Protein AF-A0A3D1K217-F1 (afdb_monomer)

Sequence (78 aa):
NPAACPVDGYVVECSIPFKLFNAHAPTGRPKAGDIWMANFYKCGDELPEPHWGSWSPVKTQKPDFHRPEHFGKIVFVS

Secondary structure (DSSP, 8-state):
-PPPPPTT---------GGGGTTT-TT-SPPTT-EEEE--EEE-TTSSS--EEESSPP--SS-----GGGPEEEE---

Structure (mmCIF, N/CA/C/O backbone):
data_AF-A0A3D1K217-F1
#
_entry.id   AF-A0A3D1K217-F1
#
loop_
_atom_site.group_PDB
_atom_site.id
_atom_site.type_symbol
_atom_site.label_atom_id
_atom_site.label_alt_id
_atom_site.label_comp_id
_atom_site.label_asym_id
_atom_site.label_entity_id
_atom_site.label_seq_id
_atom_site.pdbx_PDB_ins_code
_atom_site.Cartn_x
_atom_site.Cartn_y
_atom_site.Cartn_z
_atom_site.occupancy
_atom_site.B_iso_or_equiv
_atom_site.auth_seq_id
_atom_site.auth_comp_id
_atom_site.auth_asym_id
_atom_site.auth_atom_id
_atom_site.pdbx_PDB_model_num
ATOM 1 N N . ASN A 1 1 ? 27.645 -12.076 -11.348 1.00 50.94 1 ASN A N 1
ATOM 2 C CA . ASN A 1 1 ? 26.498 -12.719 -12.014 1.00 50.94 1 ASN A CA 1
ATOM 3 C C . ASN A 1 1 ? 25.272 -12.401 -11.170 1.00 50.94 1 ASN A C 1
ATOM 5 O O . ASN A 1 1 ? 25.190 -12.971 -10.086 1.00 50.94 1 ASN A O 1
ATOM 9 N N . PRO A 1 2 ? 24.430 -11.411 -11.523 1.00 62.97 2 PRO A N 1
ATOM 10 C CA . PRO A 1 2 ? 23.203 -11.177 -10.768 1.00 62.97 2 PRO A CA 1
ATOM 11 C C . PRO A 1 2 ? 22.366 -12.458 -10.826 1.00 62.97 2 PRO A C 1
ATOM 13 O O . PRO A 1 2 ? 22.297 -13.104 -11.872 1.00 62.97 2 PRO A O 1
ATOM 16 N N . ALA A 1 3 ? 21.808 -12.872 -9.691 1.00 67.69 3 ALA A N 1
ATOM 17 C CA . ALA A 1 3 ? 20.920 -14.024 -9.668 1.00 67.69 3 ALA A CA 1
ATOM 18 C C . ALA A 1 3 ? 19.768 -13.762 -10.650 1.00 67.69 3 ALA A C 1
ATOM 20 O O . ALA A 1 3 ? 19.128 -12.712 -10.589 1.00 67.69 3 ALA A O 1
ATOM 21 N N . ALA A 1 4 ? 19.550 -14.683 -11.589 1.00 72.50 4 ALA A N 1
ATOM 22 C CA . ALA A 1 4 ? 18.421 -14.603 -12.504 1.00 72.50 4 ALA A CA 1
ATOM 23 C C . ALA A 1 4 ? 17.107 -14.596 -11.704 1.00 72.50 4 ALA A C 1
ATOM 25 O O . ALA A 1 4 ? 17.023 -15.235 -10.651 1.00 72.50 4 ALA A O 1
ATOM 26 N N . CYS A 1 5 ? 16.084 -13.889 -12.197 1.00 72.31 5 CYS A N 1
ATOM 27 C CA . CYS A 1 5 ? 14.749 -13.990 -11.607 1.00 72.31 5 CYS A CA 1
ATOM 28 C C . CYS A 1 5 ? 14.295 -15.460 -11.629 1.00 72.31 5 CYS A C 1
ATOM 30 O O . CYS A 1 5 ? 14.434 -16.107 -12.672 1.00 72.31 5 CYS A O 1
ATOM 32 N N . PRO A 1 6 ? 13.760 -15.995 -10.517 1.00 83.88 6 PRO A N 1
ATOM 33 C CA . PRO A 1 6 ? 13.218 -17.345 -10.506 1.00 83.88 6 PRO A CA 1
ATOM 34 C C . PRO A 1 6 ? 12.110 -17.475 -11.553 1.00 83.88 6 PRO A C 1
ATOM 36 O O . PRO A 1 6 ? 11.288 -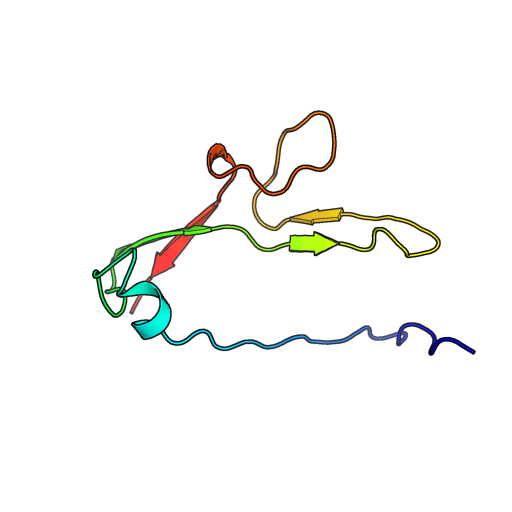16.568 -11.691 1.00 83.88 6 PRO A O 1
ATOM 39 N N . VAL A 1 7 ? 12.075 -18.604 -12.264 1.00 85.44 7 VAL A N 1
ATOM 40 C CA . VAL A 1 7 ? 11.057 -18.879 -13.296 1.00 85.44 7 VAL A CA 1
ATOM 41 C C . VAL A 1 7 ? 9.647 -18.834 -12.699 1.00 85.44 7 VAL A C 1
ATOM 43 O O . VAL A 1 7 ? 8.733 -18.298 -13.318 1.00 85.44 7 VAL A O 1
ATOM 46 N N . ASP A 1 8 ? 9.506 -19.308 -11.462 1.00 91.50 8 ASP A N 1
ATOM 47 C CA . ASP A 1 8 ? 8.236 -19.339 -10.729 1.00 91.50 8 ASP A CA 1
ATOM 48 C C . ASP A 1 8 ? 7.950 -18.038 -9.953 1.00 91.50 8 ASP A C 1
ATOM 50 O O . ASP A 1 8 ? 6.945 -17.921 -9.253 1.00 91.50 8 ASP A O 1
ATOM 54 N N . GLY A 1 9 ? 8.831 -17.039 -10.067 1.00 89.81 9 GLY A N 1
ATOM 55 C CA . GLY A 1 9 ? 8.749 -15.793 -9.315 1.00 89.81 9 GLY A CA 1
ATOM 56 C C . GLY A 1 9 ? 9.118 -15.940 -7.835 1.00 89.81 9 GLY A C 1
ATOM 57 O O . GLY A 1 9 ? 9.835 -16.849 -7.421 1.00 89.81 9 GLY A O 1
ATOM 58 N N . TYR A 1 10 ? 8.675 -14.980 -7.028 1.00 92.06 10 TYR A N 1
ATOM 59 C CA . TYR A 1 10 ? 8.914 -14.941 -5.588 1.00 92.06 10 TYR A CA 1
ATOM 60 C C . TYR A 1 10 ? 7.698 -14.361 -4.866 1.00 92.06 10 TYR A C 1
ATOM 62 O O . TYR A 1 10 ? 6.918 -13.602 -5.443 1.00 92.06 10 TYR A O 1
ATOM 70 N N . VAL A 1 11 ? 7.563 -14.702 -3.586 1.00 94.25 11 VAL A N 1
ATOM 71 C CA . VAL A 1 11 ? 6.519 -14.174 -2.702 1.00 94.25 11 VAL A CA 1
ATOM 72 C C . VAL A 1 11 ? 7.152 -13.216 -1.699 1.00 94.25 11 VAL A C 1
ATOM 74 O O . VAL A 1 11 ? 8.240 -13.471 -1.184 1.00 94.25 11 VAL A O 1
ATOM 77 N N . VAL A 1 12 ? 6.463 -12.107 -1.430 1.00 95.25 12 VAL A N 1
ATOM 78 C CA . VAL A 1 12 ? 6.814 -11.157 -0.369 1.00 95.25 12 VAL A CA 1
ATOM 79 C C . VAL A 1 12 ? 5.660 -11.106 0.619 1.00 95.25 12 VAL A C 1
ATOM 81 O O . VAL A 1 12 ? 4.527 -10.830 0.233 1.00 95.25 12 VAL A O 1
ATOM 84 N N . GLU A 1 13 ? 5.962 -11.330 1.894 1.00 97.25 13 GLU A N 1
ATOM 85 C CA . GLU A 1 13 ? 5.012 -11.203 2.996 1.00 97.25 13 GLU A CA 1
ATOM 86 C C . GLU A 1 13 ? 5.492 -10.117 3.959 1.00 97.25 13 GLU A C 1
ATOM 88 O O . GLU A 1 13 ? 6.684 -10.008 4.254 1.00 97.25 13 GLU A O 1
ATOM 93 N N . CYS A 1 14 ? 4.570 -9.293 4.456 1.00 96.00 14 CYS A N 1
ATOM 94 C CA . CYS A 1 14 ? 4.880 -8.271 5.447 1.00 96.00 14 CYS A CA 1
ATOM 95 C C . CYS A 1 14 ? 3.782 -8.171 6.510 1.00 96.00 14 CYS A C 1
ATOM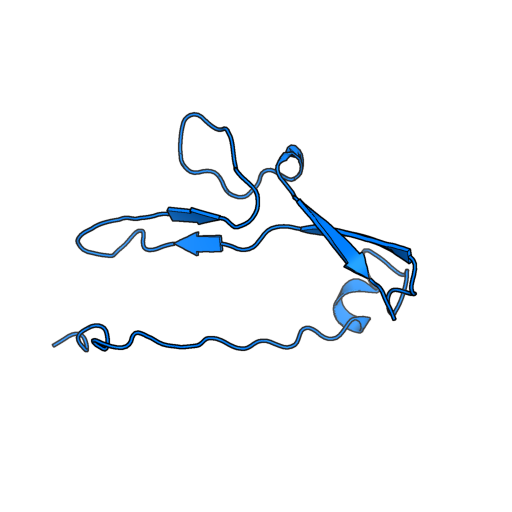 97 O O . CYS A 1 14 ? 2.608 -8.436 6.258 1.00 96.00 14 CYS A O 1
ATOM 99 N N . SER A 1 15 ? 4.179 -7.769 7.716 1.00 95.75 15 SER A N 1
ATOM 100 C CA . SER A 1 15 ? 3.274 -7.489 8.828 1.00 95.75 15 SER A CA 1
ATOM 101 C C . SER A 1 15 ? 3.626 -6.128 9.407 1.00 95.75 15 SER A C 1
ATOM 103 O O . SER A 1 15 ? 4.760 -5.902 9.830 1.00 95.75 15 SER A O 1
ATOM 105 N N . ILE A 1 16 ? 2.660 -5.209 9.392 1.00 91.56 16 ILE A N 1
ATOM 106 C CA . ILE A 1 16 ? 2.830 -3.835 9.866 1.00 91.56 16 ILE A CA 1
ATOM 107 C C . ILE A 1 16 ? 2.022 -3.680 11.160 1.00 91.56 16 ILE A C 1
ATOM 109 O O . ILE A 1 16 ? 0.790 -3.650 11.113 1.00 91.56 16 ILE A O 1
ATOM 113 N N . PRO A 1 17 ? 2.673 -3.584 12.335 1.00 92.12 17 PRO A N 1
ATOM 114 C CA . PRO A 1 17 ? 1.963 -3.403 13.594 1.00 92.12 17 PRO A CA 1
ATOM 115 C C . PRO A 1 17 ? 1.161 -2.097 13.613 1.00 92.12 17 PRO A C 1
ATOM 117 O O . PRO A 1 17 ? 1.733 -1.022 13.439 1.00 92.12 17 PRO A O 1
ATOM 120 N N . PHE A 1 18 ? -0.134 -2.161 13.942 1.00 89.88 18 PHE A N 1
ATOM 121 C CA . PHE A 1 18 ? -1.003 -0.972 13.975 1.00 89.88 18 PHE A CA 1
ATOM 122 C C . PHE A 1 18 ? -0.494 0.147 14.890 1.00 89.88 18 PHE A C 1
ATOM 124 O O . PHE A 1 18 ? -0.691 1.323 14.601 1.00 89.88 18 PHE A O 1
ATOM 131 N N . LYS A 1 19 ? 0.236 -0.204 15.9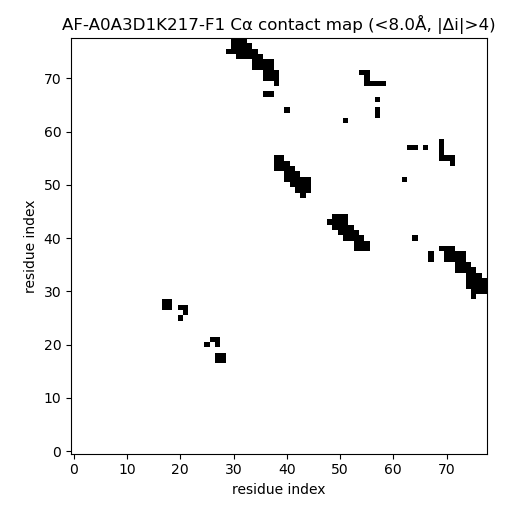57 1.00 89.69 19 LYS A N 1
ATOM 132 C CA . LYS A 1 19 ? 0.852 0.770 16.869 1.00 89.69 19 LYS A CA 1
ATOM 133 C C . LYS A 1 19 ? 1.811 1.750 16.179 1.00 89.69 19 LYS A C 1
ATOM 135 O O . LYS A 1 19 ? 2.050 2.820 16.726 1.00 89.69 19 LYS A O 1
ATOM 140 N N . LEU A 1 20 ? 2.357 1.402 15.007 1.00 90.38 20 LEU A N 1
ATOM 141 C CA . LEU A 1 20 ? 3.227 2.293 14.232 1.00 90.38 20 LEU A CA 1
ATOM 142 C C . LEU A 1 20 ? 2.483 3.530 13.722 1.00 90.38 20 LEU A C 1
ATOM 144 O O . LEU A 1 20 ? 3.095 4.577 13.541 1.00 90.38 20 LEU A O 1
ATOM 148 N N . PHE A 1 21 ? 1.165 3.439 13.544 1.00 88.75 21 PHE A N 1
ATOM 149 C CA . PHE A 1 21 ? 0.358 4.558 13.072 1.00 88.75 21 PHE A CA 1
ATOM 150 C C . PHE A 1 21 ? -0.060 5.511 14.194 1.00 88.75 21 PHE A C 1
ATOM 152 O O . PHE A 1 21 ? -0.503 6.615 13.900 1.00 88.75 21 PHE A O 1
ATOM 159 N N . ASN A 1 22 ? 0.131 5.156 15.470 1.00 86.56 22 ASN A N 1
ATOM 160 C CA . ASN A 1 22 ? -0.406 5.914 16.607 1.00 86.56 22 ASN A CA 1
ATOM 161 C C . ASN A 1 22 ? 0.000 7.397 16.633 1.00 86.56 22 ASN A C 1
ATOM 163 O O . ASN A 1 22 ? -0.769 8.220 17.117 1.00 86.56 22 ASN A O 1
ATOM 167 N N . ALA A 1 23 ? 1.182 7.749 16.119 1.00 85.62 23 ALA A N 1
ATOM 168 C CA . ALA A 1 23 ? 1.654 9.134 16.094 1.00 85.62 23 ALA A CA 1
ATOM 169 C C . ALA A 1 23 ? 0.895 10.028 15.093 1.00 85.62 23 ALA A C 1
ATOM 171 O O . ALA A 1 23 ? 0.861 11.244 15.263 1.00 85.62 23 ALA A O 1
ATOM 172 N N . HIS A 1 24 ? 0.299 9.440 14.052 1.00 83.38 24 HIS A N 1
ATOM 173 C CA . HIS A 1 24 ? -0.269 10.179 12.914 1.00 83.38 24 HIS A CA 1
ATOM 174 C C . HIS A 1 24 ? -1.719 9.788 12.588 1.00 83.38 24 HIS A C 1
ATOM 176 O O . HIS A 1 24 ? -2.431 10.542 11.933 1.00 83.38 24 HIS A O 1
ATOM 182 N N . ALA A 1 25 ? -2.167 8.636 13.078 1.00 77.75 25 ALA A N 1
ATOM 183 C CA . ALA A 1 25 ? -3.525 8.123 13.003 1.00 77.75 25 ALA A CA 1
ATOM 184 C C . ALA A 1 25 ? -3.810 7.315 14.288 1.00 77.75 25 ALA A C 1
ATOM 186 O O . ALA A 1 25 ? -3.727 6.084 14.284 1.00 77.75 25 ALA A O 1
ATOM 187 N N . PRO A 1 26 ? -4.121 7.982 15.420 1.00 71.69 26 PRO A N 1
ATOM 188 C CA . PRO A 1 26 ? -4.343 7.345 16.723 1.00 71.69 26 PRO A CA 1
ATOM 189 C C . PRO A 1 26 ? -5.693 6.608 16.810 1.00 71.69 26 PRO A C 1
ATOM 191 O O . PRO A 1 26 ? -6.348 6.600 17.848 1.00 71.69 26 PRO A O 1
ATOM 194 N N . THR A 1 27 ? -6.136 5.983 15.723 1.00 73.12 27 THR A N 1
ATOM 195 C CA . THR A 1 27 ? -7.380 5.206 15.665 1.00 73.12 27 THR A CA 1
ATOM 196 C C . THR A 1 27 ? -7.222 3.818 16.290 1.00 73.12 27 THR A C 1
ATOM 198 O O . THR A 1 27 ? -8.214 3.141 16.550 1.00 73.12 27 THR A O 1
ATOM 201 N N . GLY A 1 28 ? -5.982 3.392 16.560 1.00 82.94 28 GLY A N 1
ATOM 202 C CA . GLY A 1 28 ? -5.675 2.055 17.052 1.00 82.94 28 GLY A CA 1
ATOM 203 C C . GLY A 1 28 ? -5.885 0.989 15.975 1.00 82.94 28 GLY A C 1
ATOM 204 O O . GLY A 1 28 ? -5.691 1.239 14.785 1.00 82.94 28 GLY A O 1
ATOM 205 N N . ARG A 1 29 ? -6.256 -0.224 16.396 1.00 88.75 29 ARG A N 1
ATOM 206 C CA . ARG A 1 29 ? -6.604 -1.312 15.472 1.00 88.75 29 ARG A CA 1
ATOM 207 C C . ARG A 1 29 ? -7.925 -0.969 14.759 1.00 88.75 29 ARG A C 1
ATOM 209 O O . ARG A 1 29 ? -8.878 -0.629 15.463 1.00 88.75 29 ARG A O 1
ATOM 216 N N . PRO A 1 30 ? -8.003 -1.090 13.421 1.00 91.00 30 PRO A N 1
ATOM 217 C CA . PRO A 1 30 ? -9.251 -0.888 12.695 1.00 91.00 30 PRO A CA 1
ATOM 218 C C . PRO A 1 30 ? -10.314 -1.890 13.152 1.00 91.00 30 PRO A C 1
ATOM 220 O O . PRO A 1 30 ? -10.005 -3.030 13.508 1.00 91.00 30 PRO A O 1
ATOM 223 N N . LYS A 1 31 ? -11.563 -1.440 13.161 1.00 92.62 31 LYS A N 1
ATOM 224 C CA . LYS A 1 31 ? -12.755 -2.211 13.510 1.00 92.62 31 LYS A CA 1
ATOM 225 C C . LYS A 1 31 ? -13.478 -2.654 12.242 1.00 92.62 31 LYS A C 1
ATOM 227 O O . LYS A 1 31 ? -13.298 -2.072 11.174 1.00 92.62 31 LYS A O 1
ATOM 232 N N . ALA A 1 32 ? -14.348 -3.652 12.369 1.00 95.75 32 ALA A N 1
ATOM 233 C CA . ALA A 1 32 ? -15.255 -4.021 11.291 1.00 95.75 32 ALA A CA 1
ATOM 234 C C . ALA A 1 32 ? -16.064 -2.799 10.808 1.00 95.75 32 ALA A C 1
ATOM 236 O O . ALA A 1 32 ? -16.660 -2.078 11.607 1.00 95.75 32 ALA A O 1
ATOM 237 N N . GLY A 1 33 ? -16.072 -2.580 9.496 1.00 95.50 33 GLY A N 1
ATOM 238 C CA . GLY A 1 33 ? -16.683 -1.430 8.834 1.00 95.50 33 GLY A CA 1
ATOM 239 C C . GLY A 1 33 ? -15.735 -0.253 8.593 1.00 95.50 33 GLY A C 1
ATOM 240 O O . GLY A 1 33 ? -16.061 0.596 7.762 1.00 95.50 33 GLY A O 1
ATOM 241 N N . ASP A 1 34 ? -14.565 -0.204 9.240 1.00 93.69 34 ASP A N 1
ATOM 242 C CA . ASP A 1 34 ? -13.5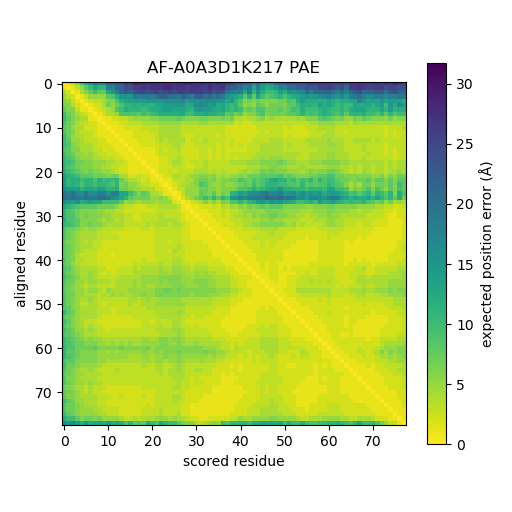82 0.844 8.966 1.00 93.69 34 ASP A CA 1
ATOM 243 C C . ASP A 1 34 ?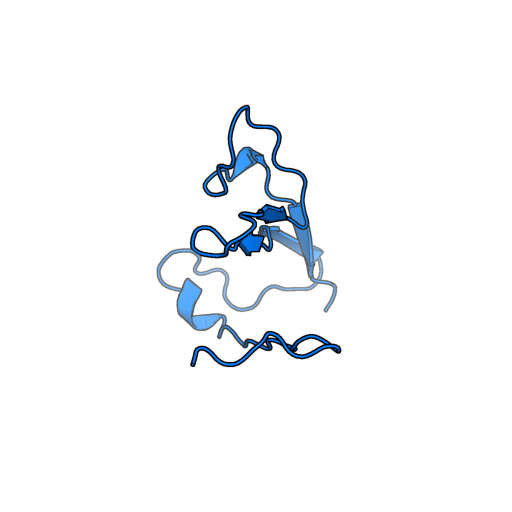 -13.069 0.729 7.526 1.00 93.69 34 ASP A C 1
ATOM 245 O O . ASP A 1 34 ? -12.839 -0.363 6.995 1.00 93.69 34 ASP A O 1
ATOM 249 N N . ILE A 1 35 ? -12.872 1.885 6.893 1.00 95.25 35 ILE A N 1
ATOM 250 C CA . ILE A 1 35 ? -12.366 1.984 5.525 1.00 95.25 35 ILE A CA 1
ATOM 251 C C . ILE A 1 35 ? -11.060 2.761 5.550 1.00 95.25 35 ILE A C 1
ATOM 253 O O . ILE A 1 35 ? -11.031 3.919 5.966 1.00 95.25 35 ILE A O 1
ATOM 257 N N . TRP A 1 36 ? -9.986 2.137 5.078 1.00 93.94 36 TRP A N 1
ATOM 258 C CA . TRP A 1 36 ? -8.707 2.808 4.857 1.00 93.94 36 TRP A CA 1
ATOM 259 C C . TRP A 1 36 ? -8.479 3.043 3.369 1.00 93.94 36 TRP A C 1
ATOM 261 O O . TRP A 1 36 ? -8.901 2.252 2.526 1.00 93.94 36 TRP A O 1
ATOM 271 N N . MET A 1 37 ? -7.785 4.132 3.052 1.00 96.38 37 MET A N 1
ATOM 272 C CA . MET A 1 37 ? -7.370 4.451 1.690 1.00 96.38 37 MET A CA 1
ATOM 273 C C . MET A 1 37 ? -5.927 3.988 1.503 1.00 96.38 37 MET A C 1
ATOM 275 O O . MET A 1 37 ? -5.043 4.447 2.224 1.00 96.38 37 MET A O 1
ATOM 279 N N . ALA A 1 38 ? -5.687 3.071 0.566 1.00 96.56 38 ALA A N 1
ATOM 280 C CA . ALA A 1 38 ? -4.350 2.544 0.299 1.00 96.56 38 ALA A CA 1
ATOM 281 C C . ALA A 1 38 ? -4.174 2.091 -1.156 1.00 96.56 38 ALA A C 1
ATOM 283 O O . ALA A 1 38 ? -5.130 1.989 -1.9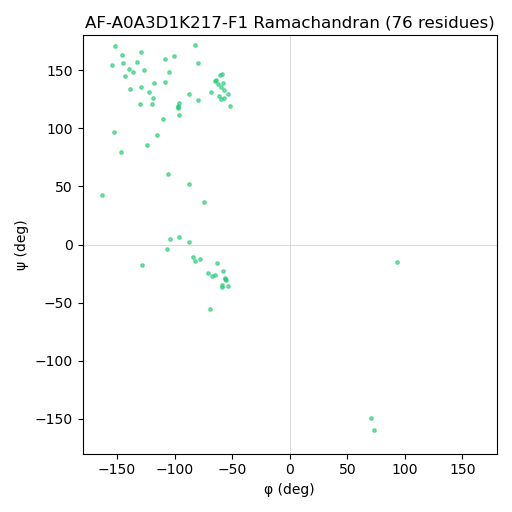26 1.00 96.56 38 ALA A O 1
ATOM 284 N N . ASN A 1 39 ? -2.934 1.781 -1.523 1.00 98.12 39 ASN A N 1
ATOM 285 C CA . ASN A 1 39 ? -2.598 1.109 -2.770 1.00 98.12 39 ASN A CA 1
ATOM 286 C C . ASN A 1 39 ? -1.382 0.189 -2.555 1.00 98.12 39 ASN A C 1
ATOM 288 O O . ASN A 1 39 ? -0.663 0.331 -1.566 1.00 98.12 39 ASN A O 1
ATOM 292 N N . PHE A 1 40 ? -1.158 -0.745 -3.476 1.00 97.69 40 PHE A N 1
ATOM 293 C CA . PHE A 1 40 ? -0.042 -1.691 -3.449 1.00 97.69 40 PHE A CA 1
ATOM 294 C C . PHE A 1 40 ? 0.666 -1.661 -4.795 1.00 97.69 40 PHE A C 1
ATOM 296 O O . PHE A 1 40 ? -0.002 -1.675 -5.831 1.00 97.69 40 PHE A O 1
ATOM 303 N N . TYR A 1 41 ? 1.997 -1.625 -4.776 1.00 97.06 41 TYR A N 1
ATOM 304 C CA . TYR A 1 41 ? 2.804 -1.335 -5.958 1.00 97.06 41 TYR A CA 1
ATOM 305 C C . TYR A 1 41 ? 3.866 -2.400 -6.221 1.00 97.06 41 TYR A C 1
ATOM 307 O O . TYR A 1 41 ? 4.428 -2.981 -5.294 1.00 97.06 41 TYR A O 1
ATOM 315 N N . LYS A 1 42 ? 4.194 -2.581 -7.502 1.00 95.19 42 LYS A N 1
ATOM 316 C CA . LYS A 1 42 ? 5.405 -3.256 -7.980 1.00 95.19 42 LYS A CA 1
ATOM 317 C C . LYS A 1 42 ? 6.174 -2.281 -8.864 1.00 95.19 42 LYS A C 1
ATOM 319 O O . LYS A 1 42 ? 5.589 -1.699 -9.772 1.00 95.19 42 LYS A O 1
ATOM 324 N N . CYS A 1 43 ? 7.472 -2.136 -8.630 1.00 94.94 43 CYS A N 1
ATOM 325 C CA . CYS A 1 43 ? 8.376 -1.364 -9.483 1.00 94.94 43 CYS A CA 1
ATOM 326 C C . CYS A 1 43 ? 9.612 -2.180 -9.865 1.00 94.94 43 CYS A C 1
ATOM 328 O O . CYS A 1 43 ? 9.869 -3.253 -9.305 1.00 94.94 43 CYS A O 1
ATOM 330 N N . GLY A 1 44 ? 10.341 -1.690 -10.857 1.00 93.75 44 GLY A N 1
ATOM 331 C CA . GLY A 1 44 ? 11.495 -2.354 -11.444 1.00 93.75 44 GLY A CA 1
ATOM 332 C C . GLY A 1 44 ? 12.346 -1.384 -12.248 1.00 93.75 44 GLY A C 1
ATOM 333 O O . GLY A 1 44 ? 12.736 -1.716 -13.357 1.00 93.75 44 GLY A O 1
ATOM 334 N N . ASP A 1 45 ? 12.569 -0.182 -11.719 1.00 93.81 45 ASP A N 1
ATOM 335 C CA . ASP A 1 45 ? 13.153 0.956 -12.440 1.00 93.81 45 ASP A CA 1
ATOM 336 C C . ASP A 1 45 ? 14.551 0.650 -13.003 1.00 93.81 45 ASP A C 1
ATOM 338 O O . ASP A 1 45 ? 14.892 1.101 -14.092 1.00 93.81 45 ASP A O 1
ATOM 342 N N . GLU A 1 46 ? 15.336 -0.152 -12.278 1.00 92.38 46 GLU A N 1
ATOM 343 C CA . GLU A 1 46 ? 16.709 -0.534 -12.641 1.00 92.38 46 GLU A CA 1
ATOM 344 C C . GLU A 1 46 ? 16.802 -1.889 -13.372 1.00 92.38 46 GLU A C 1
ATOM 346 O O . GLU A 1 46 ? 17.898 -2.401 -13.605 1.00 92.38 46 GLU A O 1
ATOM 351 N N . LEU A 1 47 ? 15.670 -2.514 -13.718 1.00 89.44 47 LEU A N 1
ATOM 352 C CA . LEU A 1 47 ? 15.667 -3.762 -14.486 1.00 89.44 47 LEU A CA 1
ATOM 353 C C . LEU A 1 47 ? 15.892 -3.486 -15.983 1.00 89.44 47 LEU A C 1
ATOM 355 O O . LEU A 1 47 ? 15.557 -2.400 -16.451 1.00 89.44 47 LEU A O 1
ATOM 359 N N . PRO A 1 48 ? 16.395 -4.471 -16.761 1.00 90.81 48 PRO A N 1
ATOM 360 C CA . PRO A 1 48 ? 16.568 -4.312 -18.209 1.00 90.81 48 PRO A CA 1
ATOM 361 C C . PRO A 1 48 ? 15.291 -3.870 -18.931 1.00 90.81 48 PRO A C 1
ATOM 363 O O . PRO A 1 48 ? 15.362 -3.071 -19.857 1.00 90.81 48 PRO A O 1
ATOM 366 N N . GLU A 1 49 ? 14.138 -4.353 -18.458 1.00 91.06 49 GLU A N 1
ATOM 367 C CA . GLU A 1 49 ? 12.807 -3.933 -18.899 1.00 91.06 49 GLU A CA 1
ATOM 368 C C . GLU A 1 49 ? 12.073 -3.252 -17.726 1.00 91.06 49 GLU A C 1
ATOM 370 O O . GLU A 1 49 ? 11.471 -3.947 -16.890 1.00 91.06 49 GLU A O 1
ATOM 375 N N . PRO A 1 50 ? 12.136 -1.910 -17.616 1.00 94.44 50 PRO A N 1
ATOM 376 C CA . PRO A 1 50 ? 11.473 -1.167 -16.552 1.00 94.44 50 PRO A CA 1
ATOM 377 C C . PRO A 1 50 ? 9.957 -1.336 -16.590 1.00 94.44 50 PRO A C 1
ATOM 379 O O . PRO A 1 50 ? 9.330 -1.295 -17.649 1.00 94.44 50 PRO A O 1
ATOM 382 N N . HIS A 1 51 ? 9.347 -1.506 -15.420 1.00 94.12 51 HIS A N 1
ATOM 383 C CA . HIS A 1 51 ? 7.906 -1.702 -15.316 1.00 94.12 51 HIS A CA 1
ATOM 384 C C . HIS A 1 51 ? 7.349 -1.261 -13.966 1.00 94.12 51 HIS A C 1
ATOM 386 O O . HIS A 1 51 ? 8.024 -1.292 -12.933 1.00 94.12 51 HIS A O 1
ATOM 392 N N . TRP A 1 52 ? 6.063 -0.913 -13.990 1.00 96.12 52 TRP A N 1
ATOM 393 C CA . TRP A 1 52 ? 5.309 -0.396 -12.855 1.00 96.12 52 TRP A CA 1
ATOM 394 C C . TRP A 1 52 ? 3.919 -1.026 -12.834 1.00 96.12 52 TRP A C 1
ATOM 396 O O . TRP A 1 52 ? 3.246 -1.098 -13.860 1.00 96.12 52 TRP A O 1
ATOM 406 N N . GLY A 1 53 ? 3.489 -1.482 -11.661 1.00 96.12 53 GLY A N 1
ATOM 407 C CA . GLY A 1 53 ? 2.180 -2.085 -11.436 1.00 96.12 53 GLY A CA 1
ATOM 408 C C . GLY A 1 53 ? 1.547 -1.559 -10.155 1.00 96.12 53 GLY A C 1
ATOM 409 O O . GLY A 1 53 ? 2.248 -1.241 -9.195 1.00 96.12 53 GLY A O 1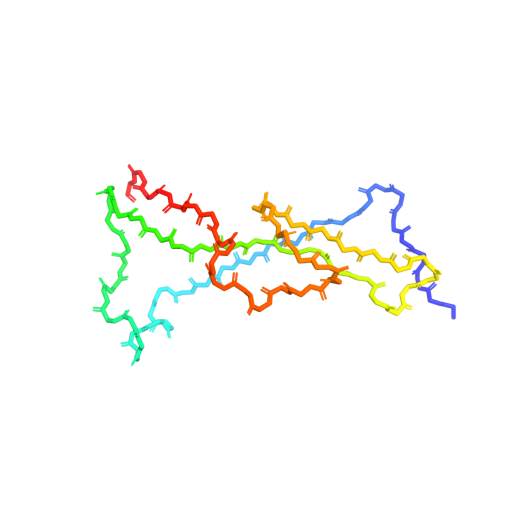
ATOM 410 N N . SER A 1 54 ? 0.221 -1.477 -10.146 1.00 97.88 54 SER A N 1
ATOM 411 C CA . SER A 1 54 ? -0.572 -1.003 -9.011 1.00 97.88 54 SER A CA 1
ATOM 412 C C . SER A 1 54 ? -1.869 -1.792 -8.890 1.00 97.88 54 SER A C 1
ATOM 414 O O . SER A 1 54 ? -2.473 -2.118 -9.912 1.00 97.88 54 SER A O 1
ATOM 416 N N . TRP A 1 55 ? -2.335 -2.028 -7.665 1.00 98.38 55 TRP A N 1
ATOM 417 C CA . TRP A 1 55 ? -3.651 -2.629 -7.429 1.00 98.38 55 TRP A CA 1
ATOM 418 C C . TRP A 1 55 ? -4.801 -1.680 -7.802 1.00 98.38 55 TRP A C 1
ATOM 420 O O . TRP A 1 55 ? -5.651 -2.027 -8.619 1.00 98.38 55 TRP A O 1
ATOM 430 N N . SER A 1 56 ? -4.820 -0.472 -7.235 1.00 98.25 56 SER A N 1
ATOM 431 C CA . SER A 1 56 ? -5.769 0.576 -7.621 1.00 98.25 56 SER A CA 1
ATOM 432 C C . SER A 1 56 ? -5.188 1.389 -8.787 1.00 98.25 56 SER A C 1
ATOM 434 O O . SER A 1 56 ? -4.038 1.829 -8.676 1.00 98.25 56 SER A O 1
ATOM 436 N N . PRO A 1 57 ? -5.927 1.605 -9.896 1.00 97.00 57 PRO A N 1
ATOM 437 C CA . PRO A 1 57 ? -5.411 2.314 -11.065 1.00 97.00 57 PRO A CA 1
ATOM 438 C C . PRO A 1 57 ? -4.968 3.751 -10.766 1.00 97.00 57 PRO A C 1
ATOM 440 O O . PRO A 1 57 ? -5.760 4.580 -10.316 1.00 97.00 57 PRO A O 1
ATOM 443 N N . VAL A 1 58 ? -3.721 4.066 -11.117 1.00 97.69 58 VAL A N 1
ATOM 444 C CA . VAL A 1 58 ? -3.152 5.419 -11.064 1.00 97.69 58 VAL A CA 1
ATOM 445 C C . VAL A 1 58 ? -3.239 6.045 -12.457 1.00 97.69 58 VAL A C 1
ATOM 447 O O . VAL A 1 58 ? -2.673 5.519 -13.412 1.00 97.69 58 VAL A O 1
ATOM 450 N N . LYS A 1 59 ? -3.976 7.152 -12.598 1.00 95.31 59 LYS A N 1
ATOM 451 C CA . LYS A 1 59 ? -4.285 7.768 -13.904 1.00 95.31 59 LYS A CA 1
ATOM 452 C C . LYS A 1 59 ? -3.485 9.047 -14.129 1.00 95.31 59 LYS A C 1
ATOM 454 O O . LYS A 1 59 ? -4.046 10.126 -14.307 1.00 95.31 59 LYS A O 1
ATOM 459 N N . THR A 1 60 ? -2.167 8.912 -14.127 1.00 96.00 60 THR A N 1
ATOM 460 C CA . THR A 1 60 ? -1.216 10.001 -14.373 1.00 96.00 60 THR A CA 1
ATOM 461 C C . THR A 1 60 ? -0.537 9.840 -15.734 1.00 96.00 60 THR A C 1
ATOM 463 O O . T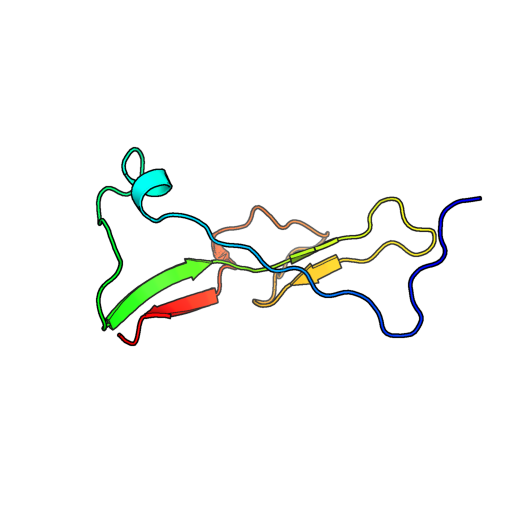HR A 1 60 ? -0.511 8.756 -16.309 1.00 96.00 60 THR A O 1
ATOM 466 N N . GLN A 1 61 ? 0.021 10.927 -16.279 1.00 94.25 61 GLN A N 1
ATOM 467 C CA . GLN A 1 61 ? 0.716 10.890 -17.578 1.00 94.25 61 GLN A CA 1
ATOM 468 C C . GLN A 1 61 ? 2.023 10.081 -17.546 1.00 94.25 61 GLN A C 1
ATOM 470 O O . GLN A 1 61 ? 2.460 9.568 -18.571 1.00 94.25 61 GLN A O 1
ATOM 475 N N . LYS A 1 62 ? 2.664 10.002 -16.378 1.00 92.88 62 LYS A N 1
ATOM 476 C CA . LYS A 1 62 ? 3.893 9.245 -16.116 1.00 92.88 62 LYS A CA 1
ATOM 477 C C . LYS A 1 62 ? 3.710 8.428 -14.832 1.00 92.88 62 LYS A C 1
ATOM 479 O O . LYS A 1 62 ? 2.870 8.831 -14.020 1.00 92.88 62 LYS A O 1
ATOM 484 N N . PRO A 1 63 ? 4.472 7.337 -14.622 1.00 92.25 63 PRO A N 1
ATOM 485 C CA . PRO A 1 63 ? 4.443 6.590 -13.367 1.00 92.25 63 PRO A CA 1
ATOM 486 C C . PRO A 1 63 ? 4.661 7.517 -12.165 1.00 92.25 63 PRO A C 1
ATOM 488 O O . PRO A 1 63 ? 5.677 8.202 -12.081 1.00 92.25 63 PRO A O 1
ATOM 491 N N . ASP A 1 64 ? 3.675 7.572 -11.272 1.00 95.44 64 ASP A N 1
ATOM 492 C CA . ASP A 1 64 ? 3.681 8.438 -10.092 1.00 95.44 64 ASP A CA 1
ATOM 493 C C . ASP A 1 64 ? 2.819 7.812 -8.987 1.00 95.44 64 ASP A C 1
ATOM 495 O O . ASP A 1 64 ? 1.595 7.922 -8.981 1.00 95.44 64 ASP A O 1
ATOM 499 N N . PHE A 1 65 ? 3.458 7.098 -8.061 1.00 96.06 65 PHE A N 1
ATOM 500 C CA . PHE A 1 65 ? 2.757 6.360 -7.007 1.00 96.06 65 PHE A CA 1
ATOM 501 C C . PHE A 1 65 ? 2.355 7.214 -5.800 1.00 96.06 65 PHE A C 1
ATOM 503 O O . PHE A 1 65 ? 1.533 6.778 -4.989 1.00 96.06 65 PHE A O 1
ATOM 510 N N . HIS A 1 66 ? 2.891 8.429 -5.661 1.00 95.62 66 HIS A N 1
ATOM 511 C CA . HIS A 1 66 ? 2.632 9.294 -4.506 1.00 95.62 66 HIS A CA 1
ATOM 512 C C . HIS A 1 66 ? 1.373 10.147 -4.720 1.00 95.62 66 HIS A C 1
ATOM 514 O O . HIS A 1 66 ? 1.390 11.365 -4.562 1.00 95.62 66 HIS A O 1
ATOM 520 N N . ARG A 1 67 ? 0.268 9.482 -5.082 1.00 97.06 67 ARG A N 1
ATOM 521 C CA . ARG A 1 67 ? -1.024 10.087 -5.435 1.00 97.06 67 ARG A CA 1
ATOM 522 C C . ARG A 1 67 ? -2.163 9.548 -4.566 1.00 97.06 67 ARG A C 1
ATOM 524 O O . ARG A 1 67 ? -2.828 8.588 -4.968 1.00 97.06 67 ARG A O 1
ATOM 531 N N . PRO A 1 68 ? -2.402 10.128 -3.374 1.00 96.81 68 PRO A N 1
ATOM 532 C CA . PRO A 1 68 ? -3.472 9.686 -2.478 1.00 96.81 68 PRO A CA 1
ATOM 533 C C . PRO A 1 68 ? -4.868 9.692 -3.120 1.00 96.81 68 PRO A C 1
ATOM 535 O O . PRO A 1 68 ? -5.710 8.869 -2.771 1.00 96.81 68 PRO A O 1
ATOM 538 N N . GLU A 1 69 ? -5.112 10.568 -4.098 1.00 97.88 69 GLU A N 1
ATOM 539 C CA . GLU A 1 69 ? -6.355 10.638 -4.876 1.00 97.88 69 GLU A CA 1
ATOM 540 C C . GLU A 1 69 ? -6.641 9.376 -5.713 1.00 97.88 69 GLU A C 1
ATOM 542 O O . GLU A 1 69 ? -7.772 9.171 -6.155 1.00 97.88 69 GLU A O 1
ATOM 547 N N . HIS A 1 70 ? -5.639 8.515 -5.920 1.00 98.12 70 HIS A N 1
ATOM 548 C CA . HIS A 1 70 ? -5.757 7.248 -6.647 1.00 98.12 70 HIS A CA 1
ATOM 549 C C . HIS A 1 70 ? -5.790 6.011 -5.736 1.00 98.12 70 HIS A C 1
ATOM 551 O O . HIS A 1 70 ? -5.806 4.877 -6.225 1.00 98.12 70 HIS A O 1
ATOM 557 N N . PHE A 1 71 ? -5.811 6.192 -4.414 1.00 98.50 71 PHE A N 1
ATOM 558 C CA . PHE A 1 71 ? -5.918 5.076 -3.480 1.00 98.50 71 PHE A CA 1
ATOM 559 C C . PHE A 1 71 ? -7.263 4.348 -3.607 1.00 98.50 71 PHE A C 1
ATOM 561 O O . PHE A 1 71 ? -8.321 4.956 -3.771 1.00 98.50 71 PHE A O 1
ATOM 568 N N . GLY A 1 72 ? -7.206 3.020 -3.505 1.00 98.44 72 GLY A N 1
ATOM 569 C CA . GLY A 1 72 ? -8.371 2.155 -3.382 1.00 98.44 72 GLY A CA 1
ATOM 570 C C . GLY A 1 72 ? -8.866 2.080 -1.936 1.00 98.44 72 GLY A C 1
ATOM 571 O O . GLY A 1 72 ? -8.218 2.568 -1.009 1.00 98.44 72 GLY A O 1
ATOM 572 N N . LYS A 1 73 ? -10.028 1.448 -1.742 1.00 98.12 73 LYS A N 1
ATOM 573 C CA . LYS A 1 73 ? -10.648 1.255 -0.423 1.00 98.12 73 LYS A CA 1
ATOM 574 C C . LYS A 1 73 ? -10.302 -0.119 0.144 1.00 98.12 73 LYS A C 1
ATOM 576 O O . LYS A 1 73 ? -10.662 -1.132 -0.450 1.00 98.12 73 LYS A O 1
ATOM 581 N N . ILE A 1 74 ? -9.677 -0.145 1.314 1.00 96.56 74 ILE A N 1
ATOM 582 C CA . ILE A 1 74 ? -9.512 -1.337 2.147 1.00 96.56 74 ILE A CA 1
ATOM 583 C C . ILE A 1 74 ? -10.629 -1.332 3.181 1.00 96.56 74 ILE A C 1
ATOM 585 O O . ILE A 1 74 ? -10.655 -0.467 4.053 1.00 96.56 74 ILE A O 1
ATOM 589 N N . VAL A 1 75 ? -11.562 -2.274 3.061 1.00 96.94 75 VAL A N 1
ATOM 590 C CA . VAL A 1 75 ? -12.675 -2.431 4.002 1.00 96.94 75 VAL A CA 1
ATOM 591 C C . VAL A 1 75 ? -12.302 -3.507 5.013 1.00 96.94 75 VAL A C 1
ATOM 593 O O . VAL A 1 75 ? -12.107 -4.665 4.643 1.00 96.94 75 VAL A O 1
ATOM 596 N N . PHE A 1 76 ? -12.205 -3.133 6.285 1.00 95.12 76 PHE A N 1
ATOM 597 C CA . PHE A 1 76 ? -11.975 -4.083 7.368 1.00 95.12 76 PHE A CA 1
ATOM 598 C C . PHE A 1 76 ? -13.295 -4.763 7.720 1.00 95.12 76 PHE A C 1
ATOM 600 O O . PHE A 1 76 ? -14.286 -4.098 8.005 1.00 95.12 76 PHE A O 1
ATOM 607 N N . VAL A 1 77 ? -13.327 -6.093 7.675 1.00 95.31 77 VAL A N 1
ATOM 608 C CA . VAL A 1 77 ? -14.562 -6.882 7.862 1.00 95.31 77 VAL A CA 1
ATOM 609 C C . VAL A 1 77 ? -14.639 -7.593 9.215 1.00 95.31 77 VAL A C 1
ATOM 611 O O . VAL A 1 77 ? -15.657 -8.210 9.517 1.00 95.31 77 VAL A O 1
ATOM 614 N N . SER A 1 78 ? -13.586 -7.504 10.034 1.00 84.38 78 SER A N 1
ATOM 615 C CA . SER A 1 78 ? -13.469 -8.160 11.344 1.00 84.38 78 SER A CA 1
ATOM 616 C C . SER A 1 78 ? -12.578 -7.377 12.296 1.00 84.38 78 SER A C 1
ATOM 618 O O . SER A 1 78 ? -11.481 -6.982 11.832 1.00 84.38 78 SER A O 1
#

Foldseek 3Di:
DPDDADPVHDDDDDDDQQVVCCVPDVPHDDDQFDKDFAKDKDFDCPDP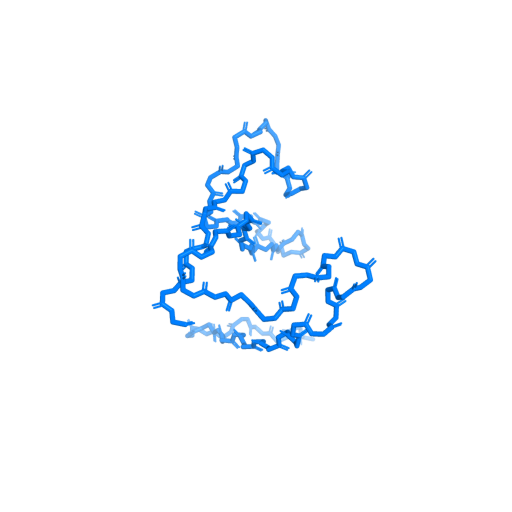DTDIDIPFDDPDPDDDPPDSVRTDIDGDHD

Solvent-accessible surface area (backbone atoms only — not comparable to full-atom values): 5404 Å² total; per-residue (Å²): 130,82,80,73,81,55,94,90,56,84,86,87,86,87,84,80,66,53,76,75,39,44,90,84,49,73,74,57,71,77,46,58,76,38,72,46,77,44,72,53,78,48,78,33,80,89,44,100,74,61,49,78,48,60,74,35,75,69,93,60,99,58,98,65,86,93,43,79,92,37,40,31,81,46,70,37,84,97

Radius of gyration: 16.44 Å; Cα contacts (8 Å, |Δi|>4): 80; chains: 1; bounding box: 43×30×36 Å

Mean predicted aligned error: 4.9 Å

pLDDT: mean 91.1, std 8.85, range [50.94, 98.5]